Protein AF-A0A1Z4V475-F1 (afdb_monomer_lite)

Structure (mmCIF, N/CA/C/O backbone):
data_AF-A0A1Z4V475-F1
#
_entry.id   AF-A0A1Z4V475-F1
#
loop_
_atom_site.group_PDB
_atom_site.id
_atom_site.type_symbol
_atom_site.label_atom_id
_atom_site.label_alt_id
_atom_site.label_comp_id
_atom_site.label_asym_id
_atom_site.label_entity_id
_atom_site.label_seq_id
_atom_site.pdbx_PDB_ins_code
_atom_site.Cartn_x
_atom_site.Cartn_y
_atom_site.Cartn_z
_atom_site.occupancy
_atom_site.B_iso_or_equiv
_atom_site.auth_seq_id
_atom_site.auth_comp_id
_atom_site.auth_as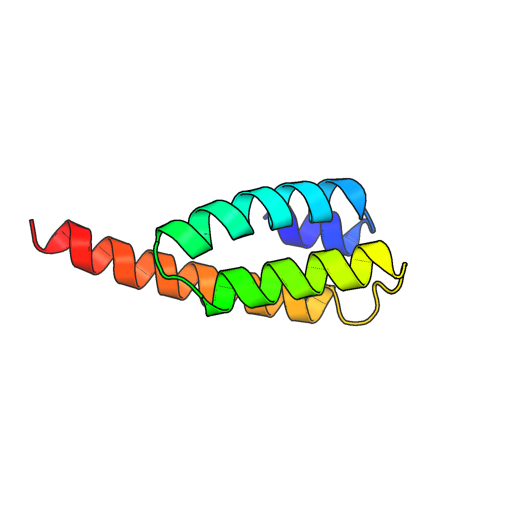ym_id
_atom_site.auth_atom_id
_atom_site.pdbx_PDB_model_num
ATOM 1 N N . MET A 1 1 ? 3.233 13.087 3.119 1.00 51.28 1 MET A N 1
ATOM 2 C CA . MET A 1 1 ? 4.052 13.804 2.109 1.00 51.28 1 MET A CA 1
ATOM 3 C C . MET A 1 1 ? 5.251 12.992 1.589 1.00 51.28 1 MET A C 1
ATOM 5 O O . MET A 1 1 ? 5.610 13.188 0.442 1.00 51.28 1 MET A O 1
ATOM 9 N N . GLN A 1 2 ? 5.828 12.040 2.345 1.00 57.00 2 GLN A N 1
ATOM 10 C CA . GLN A 1 2 ? 6.969 11.213 1.885 1.00 57.00 2 GLN A CA 1
ATOM 11 C C . GLN A 1 2 ? 6.693 10.341 0.642 1.00 57.00 2 GLN A C 1
ATOM 13 O O . GLN A 1 2 ? 7.598 10.131 -0.156 1.00 57.00 2 GLN A O 1
ATOM 18 N N . PHE A 1 3 ? 5.454 9.876 0.438 1.00 58.31 3 PHE A N 1
ATOM 19 C CA . PHE A 1 3 ? 5.123 8.942 -0.648 1.00 58.31 3 PHE A CA 1
ATOM 20 C C . PHE A 1 3 ? 5.165 9.569 -2.051 1.00 58.31 3 PHE A C 1
ATOM 22 O O . PHE A 1 3 ? 5.717 8.985 -2.980 1.00 58.31 3 PHE A O 1
ATOM 29 N N . ILE A 1 4 ? 4.678 10.808 -2.177 1.00 59.25 4 ILE A N 1
ATOM 30 C CA . ILE A 1 4 ? 4.796 11.603 -3.408 1.00 59.25 4 ILE A CA 1
ATOM 31 C C . ILE A 1 4 ? 6.261 11.978 -3.649 1.00 59.25 4 ILE A C 1
ATOM 33 O O . ILE A 1 4 ? 6.731 11.902 -4.777 1.00 59.25 4 ILE A O 1
ATOM 37 N N . THR A 1 5 ? 7.013 12.324 -2.599 1.00 59.31 5 THR A N 1
ATOM 38 C CA . THR A 1 5 ? 8.437 12.662 -2.727 1.00 59.31 5 THR A CA 1
ATOM 39 C C . THR A 1 5 ? 9.257 11.487 -3.261 1.00 59.31 5 THR A C 1
ATOM 41 O O . THR A 1 5 ? 10.041 11.683 -4.184 1.00 59.31 5 THR A O 1
ATOM 44 N N . SER A 1 6 ? 9.043 10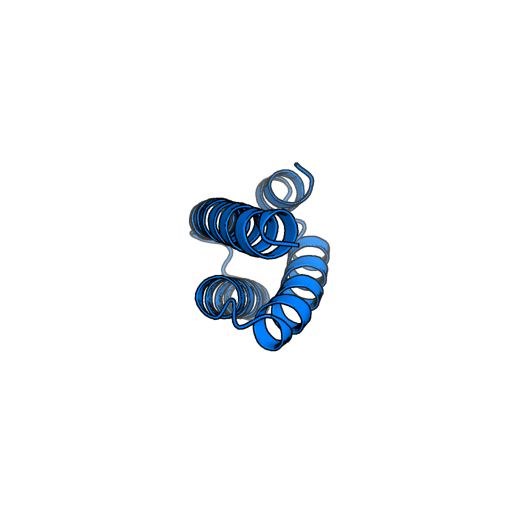.265 -2.764 1.00 58.47 6 SER A N 1
ATOM 45 C CA . SER A 1 6 ? 9.744 9.076 -3.273 1.00 58.47 6 SER A CA 1
ATOM 46 C C . SER A 1 6 ? 9.356 8.728 -4.716 1.00 58.47 6 SER A C 1
ATOM 48 O O . SER A 1 6 ? 10.227 8.360 -5.502 1.00 58.47 6 SER A O 1
ATOM 50 N N . ALA A 1 7 ? 8.091 8.927 -5.102 1.00 59.38 7 ALA A N 1
ATOM 51 C CA . ALA A 1 7 ? 7.648 8.765 -6.490 1.00 59.38 7 ALA A CA 1
ATOM 52 C C . ALA A 1 7 ? 8.259 9.800 -7.442 1.00 59.38 7 ALA A C 1
ATOM 54 O O . ALA A 1 7 ? 8.727 9.447 -8.525 1.00 59.38 7 ALA A O 1
ATOM 55 N N . SER A 1 8 ? 8.336 11.057 -7.011 1.00 58.09 8 SER A N 1
ATOM 56 C CA . SER A 1 8 ? 8.948 12.147 -7.774 1.00 58.09 8 SER A CA 1
ATOM 57 C C . SER A 1 8 ? 10.470 12.021 -7.877 1.00 58.09 8 SER A C 1
ATOM 59 O O . SER A 1 8 ? 11.050 12.408 -8.887 1.00 58.09 8 SER A O 1
ATOM 61 N N . GLN A 1 9 ? 11.129 11.451 -6.864 1.00 63.09 9 GLN A N 1
ATOM 62 C CA . GLN A 1 9 ? 12.583 11.251 -6.844 1.00 63.09 9 GLN A CA 1
ATOM 63 C C . GLN A 1 9 ? 13.037 9.941 -7.510 1.00 63.09 9 GLN A C 1
ATOM 65 O O . GLN A 1 9 ? 14.231 9.655 -7.521 1.00 63.09 9 GLN A O 1
ATOM 70 N N . ARG A 1 10 ? 12.113 9.151 -8.085 1.00 57.72 10 ARG A N 1
ATOM 71 C CA . ARG A 1 10 ? 12.384 7.791 -8.597 1.00 57.72 10 ARG A CA 1
ATOM 72 C C . ARG A 1 10 ? 13.043 6.884 -7.550 1.00 57.72 10 ARG A C 1
ATOM 74 O O . ARG A 1 10 ? 13.771 5.956 -7.903 1.00 57.72 10 ARG A O 1
ATOM 81 N N . ASP A 1 11 ? 12.759 7.118 -6.270 1.00 67.88 11 ASP A N 1
ATOM 82 C CA . ASP A 1 11 ? 13.228 6.276 -5.173 1.00 67.88 11 ASP A CA 1
ATOM 83 C C . ASP A 1 11 ? 12.334 5.037 -5.077 1.00 67.88 11 ASP A C 1
ATOM 85 O O . ASP A 1 11 ? 11.444 4.891 -4.232 1.00 67.88 11 ASP A O 1
ATOM 89 N N . ALA A 1 12 ? 12.539 4.166 -6.060 1.00 64.94 12 ALA A N 1
ATOM 90 C CA . ALA A 1 12 ? 11.799 2.939 -6.268 1.00 64.94 12 ALA A CA 1
ATOM 91 C C . ALA A 1 12 ? 11.883 2.012 -5.043 1.00 64.94 12 ALA A C 1
ATOM 93 O O . ALA A 1 12 ? 10.916 1.316 -4.726 1.00 64.94 12 ALA A O 1
ATOM 94 N N . ASP A 1 13 ? 13.016 2.006 -4.335 1.00 67.94 13 ASP A N 1
ATOM 95 C CA . ASP A 1 13 ? 13.214 1.154 -3.164 1.00 67.94 13 ASP A CA 1
ATOM 96 C C . ASP A 1 13 ? 12.390 1.639 -1.966 1.00 67.94 13 ASP A C 1
ATOM 98 O O . ASP A 1 13 ? 11.653 0.845 -1.370 1.00 67.94 13 ASP A O 1
ATOM 102 N N . ASN A 1 14 ? 12.420 2.945 -1.677 1.00 70.56 14 ASN A N 1
ATOM 103 C CA . ASN A 1 14 ? 11.629 3.525 -0.597 1.00 70.56 14 ASN A CA 1
ATOM 104 C C . ASN A 1 14 ? 10.120 3.463 -0.890 1.00 70.56 14 ASN A C 1
ATOM 106 O O . ASN A 1 14 ? 9.332 3.105 -0.012 1.00 70.56 14 ASN A O 1
ATOM 110 N N . MET A 1 15 ? 9.713 3.704 -2.144 1.00 70.25 15 MET A N 1
ATOM 111 C CA . MET A 1 15 ? 8.327 3.485 -2.578 1.00 70.25 15 MET A CA 1
ATOM 112 C C . MET A 1 15 ? 7.870 2.047 -2.332 1.00 70.25 15 MET A C 1
ATOM 114 O O . MET A 1 15 ? 6.790 1.829 -1.786 1.00 70.25 15 MET A O 1
ATOM 118 N N . GLY A 1 16 ? 8.689 1.068 -2.728 1.00 70.81 16 GLY A N 1
ATOM 119 C CA . GLY A 1 16 ? 8.362 -0.348 -2.580 1.00 70.81 16 GLY A CA 1
ATOM 120 C C . GLY A 1 16 ? 8.210 -0.764 -1.119 1.00 70.81 16 GLY A C 1
ATOM 121 O O . GLY A 1 16 ? 7.246 -1.440 -0.778 1.00 70.81 16 GLY A O 1
ATOM 122 N N . LYS A 1 17 ? 9.115 -0.323 -0.238 1.00 75.19 17 LYS A N 1
ATOM 123 C CA . LYS A 1 17 ? 9.061 -0.647 1.199 1.00 75.19 17 LYS A CA 1
ATOM 124 C C . LYS A 1 17 ? 7.810 -0.099 1.877 1.00 75.19 17 LYS A C 1
ATOM 126 O O . LYS A 1 17 ? 7.136 -0.817 2.612 1.00 75.19 17 LYS A O 1
ATOM 131 N N . THR A 1 18 ? 7.470 1.158 1.624 1.00 77.75 18 THR A N 1
ATOM 132 C CA . THR A 1 18 ? 6.270 1.746 2.221 1.00 77.75 18 THR A CA 1
ATOM 133 C C . THR A 1 18 ? 4.991 1.179 1.593 1.00 77.75 18 THR A C 1
ATOM 135 O O . THR A 1 18 ? 4.047 0.926 2.338 1.00 77.75 18 THR A O 1
ATOM 138 N N . ALA A 1 19 ? 4.962 0.882 0.284 1.00 75.56 19 ALA A N 1
ATOM 139 C CA . ALA A 1 19 ? 3.843 0.158 -0.336 1.00 75.56 19 ALA A CA 1
ATOM 140 C C . ALA A 1 19 ? 3.649 -1.225 0.306 1.00 75.56 19 ALA A C 1
ATOM 142 O O . ALA A 1 19 ? 2.529 -1.606 0.628 1.00 75.56 19 ALA A O 1
ATOM 143 N N . HIS A 1 20 ? 4.740 -1.949 0.563 1.00 76.38 20 HIS A N 1
ATOM 144 C CA . HIS A 1 20 ? 4.707 -3.260 1.204 1.00 76.38 20 HIS A CA 1
ATOM 145 C C . HIS A 1 20 ? 4.131 -3.211 2.627 1.00 76.38 20 HIS A C 1
ATOM 147 O O . HIS A 1 20 ? 3.237 -3.985 2.972 1.00 76.38 20 HIS A O 1
ATOM 153 N N . ASN A 1 21 ? 4.602 -2.268 3.447 1.00 79.69 21 ASN A N 1
ATOM 154 C CA . ASN A 1 21 ? 4.108 -2.091 4.815 1.00 79.69 21 ASN A CA 1
ATOM 155 C C . ASN A 1 21 ? 2.625 -1.692 4.841 1.00 79.69 21 ASN A C 1
ATOM 157 O O . ASN A 1 21 ? 1.851 -2.189 5.668 1.00 79.69 21 ASN A O 1
ATOM 161 N N . LEU A 1 22 ? 2.221 -0.819 3.914 1.00 77.44 22 LEU A N 1
ATOM 162 C CA . LEU A 1 22 ? 0.837 -0.384 3.793 1.00 77.44 22 LEU A CA 1
ATOM 163 C C . LEU A 1 22 ? -0.065 -1.539 3.335 1.00 77.44 22 LEU A C 1
ATOM 165 O O . LEU A 1 22 ? -1.113 -1.752 3.930 1.00 77.44 22 LEU A O 1
ATOM 169 N N . LYS A 1 23 ? 0.385 -2.367 2.384 1.00 81.38 23 LYS A N 1
ATOM 170 C CA . LYS A 1 23 ? -0.353 -3.533 1.871 1.00 81.38 23 LYS A CA 1
ATOM 171 C C . LYS A 1 23 ? -0.779 -4.516 2.964 1.00 81.38 23 LYS A C 1
ATOM 173 O O . LYS A 1 23 ? -1.933 -4.951 2.976 1.00 81.38 23 LYS A O 1
ATOM 178 N N . SER A 1 24 ? 0.140 -4.884 3.858 1.00 78.25 24 SER A N 1
ATOM 179 C CA . SER A 1 24 ? -0.147 -5.826 4.953 1.00 78.25 24 SER A CA 1
ATOM 180 C C . SER A 1 24 ? -1.115 -5.235 5.976 1.00 78.25 24 SER A C 1
ATOM 182 O O . SER A 1 24 ? -2.035 -5.916 6.437 1.00 78.25 24 SER A O 1
ATOM 184 N N . SER A 1 25 ? -0.946 -3.949 6.290 1.00 78.81 25 SER A N 1
ATOM 185 C CA . SER A 1 25 ? -1.844 -3.230 7.198 1.00 78.81 25 SER A CA 1
ATOM 186 C C . SER A 1 25 ? -3.252 -3.130 6.605 1.00 78.81 25 SER A C 1
ATOM 188 O O . SER A 1 25 ? -4.232 -3.482 7.255 1.00 78.81 25 SER A O 1
ATOM 190 N N . SER A 1 26 ? -3.357 -2.748 5.333 1.00 80.56 26 SER A N 1
ATOM 191 C CA . SER A 1 26 ? -4.627 -2.593 4.625 1.00 80.56 26 SER A CA 1
ATOM 192 C C . SER A 1 26 ? -5.385 -3.908 4.448 1.00 80.56 26 SER A C 1
ATOM 194 O O . SER A 1 26 ? -6.599 -3.922 4.632 1.00 80.56 26 SER A O 1
ATOM 196 N N . ALA A 1 27 ? -4.697 -5.024 4.180 1.00 81.12 27 ALA A N 1
ATOM 197 C CA . ALA A 1 27 ? -5.334 -6.344 4.135 1.00 81.12 27 ALA A CA 1
ATOM 198 C C . ALA A 1 27 ? -5.974 -6.720 5.480 1.00 81.12 27 ALA A C 1
ATOM 200 O O . ALA A 1 27 ? -7.101 -7.208 5.518 1.00 81.12 27 ALA A O 1
ATOM 201 N N . SER A 1 28 ? -5.270 -6.442 6.580 1.00 82.81 28 SER A N 1
ATOM 202 C CA . SER A 1 28 ? -5.740 -6.745 7.937 1.00 82.81 28 SER A CA 1
ATOM 203 C C . SER A 1 28 ? -6.954 -5.899 8.336 1.00 82.81 28 SER A C 1
ATOM 205 O O . SER A 1 28 ? -7.829 -6.378 9.050 1.00 82.81 28 SER A O 1
ATOM 207 N N . LEU A 1 29 ? -7.026 -4.653 7.856 1.00 82.94 29 LEU A N 1
ATOM 208 C CA . LEU A 1 29 ? -8.141 -3.734 8.106 1.00 82.94 29 LEU A CA 1
ATOM 209 C C . LEU A 1 29 ? -9.331 -3.910 7.144 1.00 82.94 29 LEU A C 1
ATOM 211 O O . LEU A 1 29 ? -10.351 -3.250 7.325 1.00 82.94 29 LEU A O 1
ATOM 215 N N . GLY A 1 30 ? -9.217 -4.750 6.110 1.00 87.12 30 GLY A N 1
ATOM 216 C CA . GLY A 1 30 ? -10.250 -4.879 5.074 1.00 87.12 30 GLY A CA 1
ATOM 217 C C . GLY A 1 30 ? -10.223 -3.779 4.000 1.00 87.12 30 GLY A C 1
ATOM 218 O O . GLY A 1 30 ? -11.120 -3.720 3.164 1.00 87.12 30 GLY A O 1
ATOM 219 N N . ALA A 1 31 ? -9.197 -2.922 3.982 1.00 89.81 31 ALA A N 1
ATOM 220 C CA . ALA A 1 31 ? -9.008 -1.851 3.002 1.00 89.81 31 ALA A CA 1
ATOM 221 C C . ALA A 1 31 ? -8.442 -2.394 1.674 1.00 89.81 31 ALA A C 1
ATOM 223 O O . ALA A 1 31 ? -7.280 -2.163 1.324 1.00 89.81 31 ALA A O 1
ATOM 224 N N . MET A 1 32 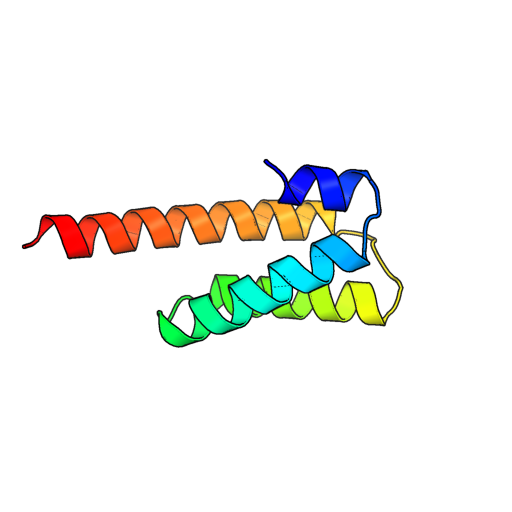? -9.258 -3.163 0.951 1.00 89.56 32 MET A N 1
ATOM 225 C CA . MET A 1 32 ? -8.821 -3.938 -0.218 1.00 89.56 32 MET A CA 1
ATOM 226 C C . MET A 1 32 ? -8.377 -3.072 -1.404 1.00 89.56 32 MET A C 1
ATOM 228 O O . MET A 1 32 ? -7.424 -3.437 -2.089 1.00 89.56 32 MET A O 1
ATOM 232 N N . ASP A 1 33 ? -8.968 -1.892 -1.599 1.00 88.12 33 ASP A N 1
ATOM 233 C CA . ASP A 1 33 ? -8.559 -0.983 -2.679 1.00 88.12 33 ASP A CA 1
ATOM 234 C C . ASP A 1 33 ? -7.145 -0.424 -2.445 1.00 88.12 33 ASP A C 1
ATOM 236 O O . ASP A 1 33 ? -6.301 -0.419 -3.344 1.00 88.12 33 ASP A O 1
ATOM 240 N N . VAL A 1 34 ? -6.823 -0.071 -1.194 1.00 86.94 34 VAL A N 1
ATOM 241 C CA . VAL A 1 34 ? -5.466 0.341 -0.790 1.00 86.94 34 VAL A CA 1
ATOM 242 C C . VAL A 1 34 ? -4.476 -0.815 -0.970 1.00 86.94 34 VAL A C 1
ATOM 244 O O . VAL A 1 34 ? -3.369 -0.615 -1.472 1.00 86.94 34 VAL A O 1
ATOM 247 N N . HIS A 1 35 ? -4.876 -2.041 -0.617 1.00 88.38 35 HIS A N 1
ATOM 248 C CA . HIS A 1 35 ? -4.061 -3.240 -0.830 1.00 88.38 35 HIS A CA 1
ATOM 249 C C . HIS A 1 35 ? -3.725 -3.452 -2.314 1.00 88.38 35 HIS A C 1
ATOM 251 O O . HIS A 1 35 ? -2.562 -3.683 -2.661 1.00 88.38 35 HIS A O 1
ATOM 257 N N . GLN A 1 36 ? -4.727 -3.346 -3.188 1.00 88.31 36 GLN A N 1
ATOM 258 C CA . GLN A 1 36 ? -4.579 -3.572 -4.623 1.00 88.31 36 GLN A CA 1
ATOM 259 C C . GLN A 1 36 ? -3.669 -2.522 -5.278 1.00 88.31 36 GLN A C 1
ATOM 261 O O . GLN A 1 36 ? -2.791 -2.871 -6.070 1.00 88.31 36 GLN A O 1
ATOM 266 N N . LEU A 1 37 ? -3.809 -1.250 -4.892 1.00 88.12 37 LEU A N 1
ATOM 267 C CA . LEU A 1 37 ? -2.959 -0.158 -5.379 1.00 88.12 37 LEU A CA 1
ATOM 268 C C . LEU A 1 37 ? -1.496 -0.320 -4.934 1.00 88.12 37 LEU A C 1
ATOM 270 O O . LEU A 1 37 ? -0.574 -0.088 -5.720 1.00 88.12 37 LEU A O 1
ATOM 274 N N . CYS A 1 38 ? -1.251 -0.783 -3.703 1.00 86.38 38 CYS A N 1
ATOM 275 C CA 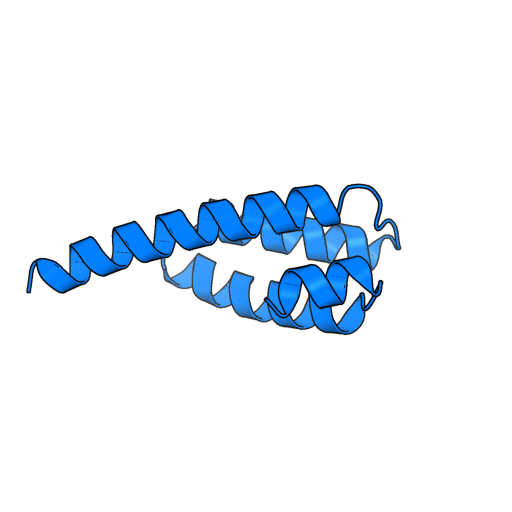. CYS A 1 38 ? 0.103 -1.113 -3.250 1.00 86.38 38 CYS A CA 1
ATOM 276 C C . CYS A 1 38 ? 0.720 -2.270 -4.046 1.00 86.38 38 CYS A C 1
ATOM 278 O O . CYS A 1 38 ? 1.896 -2.198 -4.410 1.00 86.38 38 CYS A O 1
ATOM 280 N N . LEU A 1 39 ? -0.062 -3.312 -4.345 1.00 87.56 39 LEU A N 1
ATOM 281 C CA . LEU A 1 39 ? 0.399 -4.442 -5.150 1.00 87.56 39 LEU A CA 1
ATOM 282 C C . LEU A 1 39 ? 0.796 -3.992 -6.563 1.00 87.56 39 LEU A C 1
ATOM 284 O O . LEU A 1 39 ? 1.841 -4.396 -7.074 1.00 87.56 39 LEU A O 1
ATOM 288 N N . GLU A 1 40 ? 0.001 -3.122 -7.183 1.00 88.94 40 GLU A N 1
ATOM 289 C CA . GLU A 1 40 ? 0.292 -2.606 -8.520 1.00 88.94 40 GLU A CA 1
ATOM 290 C C . GLU A 1 40 ? 1.564 -1.741 -8.549 1.00 88.94 40 GLU A C 1
ATOM 292 O O . GLU A 1 40 ? 2.387 -1.870 -9.462 1.00 88.94 40 GLU A O 1
ATOM 297 N N . LEU A 1 41 ? 1.793 -0.932 -7.510 1.00 84.00 41 LEU A N 1
ATOM 298 C CA . LEU A 1 41 ? 3.039 -0.179 -7.338 1.00 84.00 41 LEU A CA 1
ATOM 299 C C . LEU A 1 41 ? 4.259 -1.100 -7.154 1.00 84.00 41 LEU A C 1
ATOM 301 O O . LEU A 1 41 ? 5.307 -0.856 -7.760 1.00 84.00 41 LEU A O 1
ATOM 305 N N . GLU A 1 42 ? 4.137 -2.184 -6.378 1.00 83.88 42 GLU A N 1
ATOM 306 C CA . GLU A 1 42 ? 5.199 -3.193 -6.227 1.00 83.88 42 GLU A CA 1
ATOM 307 C C . GLU A 1 42 ? 5.515 -3.892 -7.562 1.00 83.88 42 GLU A C 1
ATOM 309 O O . GLU A 1 42 ? 6.688 -4.105 -7.893 1.00 83.88 42 GLU A O 1
ATOM 314 N N . LEU A 1 43 ? 4.490 -4.213 -8.358 1.00 85.94 43 LEU A N 1
ATOM 315 C CA . LEU A 1 43 ? 4.645 -4.832 -9.677 1.00 85.94 43 LEU A CA 1
ATOM 316 C C . LEU A 1 43 ? 5.308 -3.884 -10.681 1.00 85.94 43 LEU A C 1
ATOM 318 O O . LEU A 1 43 ? 6.233 -4.287 -11.389 1.00 85.94 43 LEU A O 1
ATOM 322 N N . LYS A 1 44 ? 4.904 -2.610 -10.71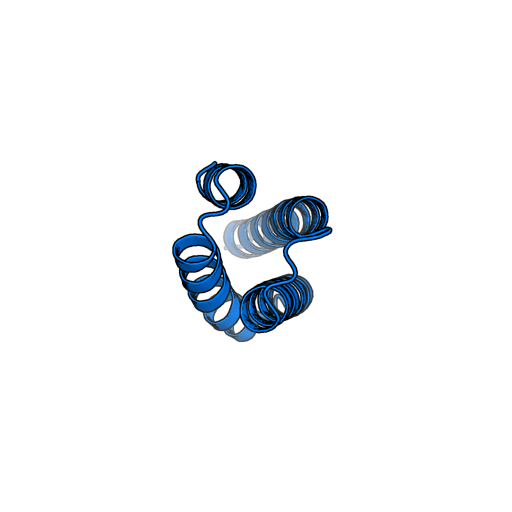1 1.00 82.31 44 LYS A N 1
ATOM 323 C CA . LYS A 1 44 ? 5.541 -1.577 -11.544 1.00 82.31 44 LYS A CA 1
ATOM 324 C C . LYS A 1 44 ? 7.010 -1.381 -11.196 1.00 82.31 44 LYS A C 1
ATOM 326 O O . LYS A 1 44 ? 7.851 -1.325 -12.096 1.00 82.31 44 LYS A O 1
ATOM 331 N N . ARG A 1 45 ? 7.337 -1.376 -9.899 1.00 79.75 45 ARG A N 1
ATOM 332 C CA . ARG A 1 45 ? 8.725 -1.376 -9.421 1.00 79.75 45 ARG A CA 1
ATOM 333 C C . ARG A 1 45 ? 9.490 -2.597 -9.929 1.00 79.75 45 ARG A C 1
ATOM 335 O O . ARG A 1 45 ? 10.571 -2.447 -10.490 1.00 79.75 45 ARG A O 1
ATOM 342 N N . LYS A 1 46 ? 8.932 -3.799 -9.744 1.00 81.06 46 LYS A N 1
ATOM 343 C CA . LYS A 1 46 ? 9.555 -5.070 -10.154 1.00 81.06 46 LYS A CA 1
ATOM 344 C C . LYS A 1 46 ? 9.837 -5.117 -11.657 1.00 81.06 46 LYS A C 1
ATOM 346 O O . LYS A 1 46 ? 10.872 -5.632 -12.063 1.00 81.06 46 LYS A O 1
ATOM 351 N N . ASN A 1 47 ? 8.946 -4.546 -12.461 1.00 83.88 47 ASN A N 1
ATOM 352 C CA . ASN A 1 47 ? 9.067 -4.495 -13.916 1.00 83.88 47 ASN A CA 1
ATOM 353 C C . ASN A 1 47 ? 9.914 -3.309 -14.422 1.00 83.88 47 ASN A C 1
ATOM 355 O O . ASN A 1 47 ? 9.950 -3.074 -15.627 1.00 83.88 47 ASN A O 1
ATOM 359 N N . ALA A 1 48 ? 10.546 -2.536 -13.526 1.00 78.81 48 ALA A N 1
ATOM 360 C CA . ALA A 1 48 ? 11.283 -1.305 -13.836 1.00 78.81 48 ALA A CA 1
ATOM 361 C C . ALA A 1 48 ? 10.479 -0.281 -14.671 1.00 78.81 48 ALA A C 1
ATOM 363 O O . ALA A 1 48 ? 11.049 0.574 -15.347 1.00 78.81 48 ALA A O 1
ATOM 364 N N . ASN A 1 49 ? 9.145 -0.346 -14.605 1.00 80.44 49 ASN A N 1
ATOM 365 C CA . ASN A 1 49 ? 8.239 0.516 -15.352 1.00 80.44 49 ASN A CA 1
ATOM 366 C C . ASN A 1 49 ? 7.517 1.463 -14.392 1.00 80.44 49 ASN A C 1
ATOM 368 O O . ASN A 1 49 ? 6.459 1.142 -13.852 1.00 80.44 49 ASN A O 1
ATOM 372 N N . LEU A 1 50 ? 8.099 2.645 -14.200 1.00 75.94 50 LEU A N 1
ATOM 373 C CA . LEU A 1 50 ? 7.562 3.686 -13.321 1.00 75.94 50 LEU A CA 1
ATOM 374 C C . LEU A 1 50 ? 6.549 4.614 -14.021 1.00 75.94 50 LEU A C 1
ATOM 376 O O . LEU A 1 50 ? 6.114 5.608 -13.435 1.00 75.94 50 LEU A O 1
ATOM 380 N N . ALA A 1 51 ? 6.168 4.320 -15.269 1.00 82.62 51 ALA A N 1
ATOM 381 C CA . ALA A 1 51 ? 5.145 5.087 -15.968 1.00 82.62 51 ALA A CA 1
ATOM 382 C C . ALA A 1 51 ? 3.788 4.934 -15.261 1.00 82.62 51 ALA A C 1
ATOM 384 O O . ALA A 1 51 ? 3.361 3.820 -14.935 1.00 82.62 51 ALA A O 1
ATOM 385 N N . GLY A 1 52 ? 3.117 6.059 -15.007 1.00 81.44 52 GLY A N 1
ATOM 386 C CA . GLY A 1 52 ? 1.844 6.099 -14.279 1.00 81.44 52 GLY A CA 1
ATOM 387 C C . GLY A 1 52 ? 1.958 5.858 -12.768 1.00 81.44 52 GLY A C 1
ATOM 388 O O . GLY A 1 52 ? 0.949 5.904 -12.073 1.00 81.44 52 GLY A O 1
ATOM 389 N N . SER A 1 53 ? 3.161 5.646 -12.215 1.00 82.00 53 SER A N 1
ATOM 390 C CA . SER A 1 53 ? 3.326 5.443 -10.766 1.00 82.00 53 SER A CA 1
ATOM 391 C C . SER A 1 53 ? 2.898 6.660 -9.944 1.00 82.00 53 SER A C 1
ATOM 393 O O . SER A 1 53 ? 2.443 6.498 -8.819 1.00 82.00 53 SER A O 1
ATOM 395 N N . LEU A 1 54 ? 3.010 7.874 -10.495 1.00 82.19 54 LEU A N 1
ATOM 396 C CA . LEU A 1 54 ? 2.528 9.091 -9.834 1.00 82.19 54 LEU A CA 1
ATOM 397 C C . LEU A 1 54 ? 0.999 9.121 -9.718 1.00 82.19 54 LEU A C 1
ATOM 399 O O . LEU A 1 54 ? 0.484 9.475 -8.661 1.00 82.19 54 LEU A O 1
ATOM 403 N N . GLU A 1 55 ? 0.282 8.707 -10.764 1.00 86.50 55 GLU A N 1
ATOM 404 C CA . GLU A 1 55 ? -1.182 8.628 -10.736 1.00 86.50 55 GLU A CA 1
ATOM 405 C C . GLU A 1 55 ? -1.650 7.575 -9.734 1.00 86.50 55 GLU A C 1
ATOM 407 O O . GLU A 1 55 ? -2.518 7.855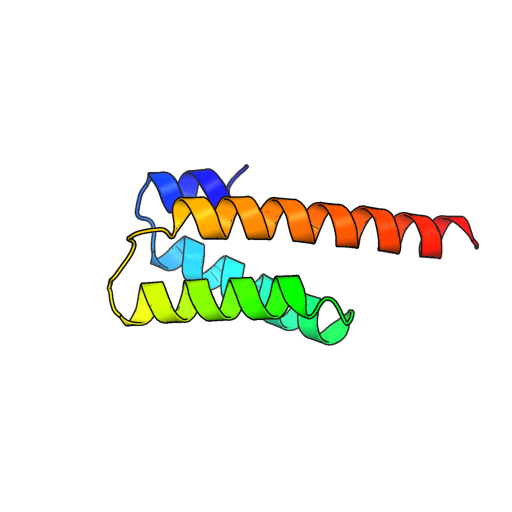 -8.911 1.00 86.50 55 GLU A O 1
ATOM 412 N N . LEU A 1 56 ? -0.994 6.412 -9.710 1.00 86.00 56 LEU A N 1
ATOM 413 C CA . LEU A 1 56 ? -1.287 5.362 -8.734 1.00 86.00 56 LEU A CA 1
ATOM 414 C C . LEU A 1 56 ? -1.002 5.781 -7.297 1.00 86.00 56 LEU A C 1
ATOM 416 O O . LEU A 1 56 ? -1.777 5.471 -6.398 1.00 86.00 56 LEU A O 1
ATOM 420 N N . VAL A 1 57 ? 0.088 6.514 -7.063 1.00 84.50 57 VAL A N 1
ATOM 421 C CA . VAL A 1 57 ? 0.367 7.087 -5.741 1.00 84.50 57 VAL A CA 1
ATOM 422 C C . VAL A 1 57 ? -0.706 8.104 -5.357 1.00 84.50 57 VAL A C 1
ATOM 424 O O . VAL A 1 57 ? -1.126 8.128 -4.202 1.00 84.50 57 VAL A O 1
ATOM 427 N N . SER A 1 58 ? -1.191 8.911 -6.303 1.00 86.06 58 SER A N 1
ATOM 428 C CA . SER A 1 58 ? -2.292 9.845 -6.050 1.00 86.06 58 SER A CA 1
ATOM 429 C C . SER A 1 58 ? -3.591 9.119 -5.693 1.00 86.06 58 SER A C 1
ATOM 431 O O . SER A 1 58 ? -4.257 9.499 -4.730 1.00 86.06 58 SER A O 1
ATOM 433 N N . GLN A 1 59 ? -3.932 8.055 -6.423 1.00 88.38 59 GLN A N 1
ATOM 434 C CA . GLN A 1 59 ? -5.093 7.213 -6.127 1.00 88.38 59 GLN A CA 1
ATOM 435 C C . GLN A 1 59 ? -4.966 6.544 -4.758 1.00 88.38 59 GLN A C 1
ATOM 437 O O . GLN A 1 59 ? -5.890 6.605 -3.954 1.00 88.38 59 GLN A O 1
ATOM 442 N N . LEU A 1 60 ? -3.791 5.998 -4.440 1.00 87.19 60 LEU A N 1
ATOM 443 C CA . LEU A 1 60 ? -3.520 5.373 -3.148 1.00 87.19 60 LEU A CA 1
ATOM 444 C C . LEU A 1 60 ? -3.731 6.343 -1.981 1.00 87.19 60 LEU A C 1
ATOM 446 O O . LEU A 1 60 ? -4.288 5.959 -0.957 1.00 87.19 60 LEU A O 1
ATOM 450 N N . ILE A 1 61 ? -3.295 7.595 -2.127 1.00 87.12 61 ILE A N 1
ATOM 451 C CA . ILE A 1 61 ? -3.486 8.625 -1.098 1.00 87.12 61 ILE A CA 1
ATOM 452 C C . ILE A 1 61 ? -4.973 8.937 -0.912 1.00 87.12 61 ILE A C 1
ATOM 454 O O . ILE A 1 61 ? -5.417 9.091 0.226 1.00 87.12 61 ILE A O 1
ATOM 458 N N . ASN A 1 62 ? -5.740 9.007 -2.002 1.00 89.56 62 ASN A N 1
ATOM 459 C CA . ASN A 1 62 ? -7.181 9.224 -1.930 1.00 89.56 62 ASN A CA 1
ATOM 460 C C . ASN A 1 62 ? -7.889 8.075 -1.199 1.00 89.56 62 ASN A C 1
ATOM 462 O O . ASN A 1 62 ? -8.641 8.325 -0.258 1.00 89.56 62 ASN A O 1
ATOM 466 N N . GLU A 1 63 ? -7.597 6.828 -1.572 1.00 90.06 63 GLU A N 1
ATOM 467 C CA . GLU A 1 63 ? -8.204 5.651 -0.939 1.00 90.06 63 GLU A CA 1
ATOM 468 C C . GLU A 1 63 ? -7.807 5.523 0.532 1.00 90.06 63 GLU A C 1
ATOM 470 O O . GLU A 1 63 ? -8.643 5.247 1.393 1.00 90.06 63 GLU A O 1
ATOM 475 N N . TYR A 1 64 ? -6.548 5.814 0.863 1.00 86.69 64 TYR A N 1
ATOM 476 C CA . TYR A 1 64 ? -6.103 5.847 2.252 1.00 86.69 64 TYR A CA 1
ATOM 477 C C . TYR A 1 64 ? -6.868 6.893 3.077 1.00 86.69 64 TYR A C 1
ATOM 479 O O . TYR A 1 64 ? -7.294 6.602 4.195 1.00 86.69 64 TYR A O 1
ATOM 487 N N . ALA A 1 65 ? -7.119 8.082 2.519 1.00 88.81 65 ALA A N 1
ATOM 488 C CA . ALA A 1 65 ? -7.909 9.107 3.196 1.00 88.81 65 ALA A CA 1
ATOM 489 C C . ALA A 1 65 ? -9.358 8.648 3.454 1.00 88.81 65 ALA A C 1
ATOM 491 O O . ALA A 1 65 ? -9.907 8.931 4.522 1.00 88.81 65 ALA A O 1
ATOM 492 N N . GLN A 1 66 ? -9.971 7.899 2.528 1.00 89.25 66 GLN A N 1
ATOM 493 C CA . GLN A 1 66 ? -11.301 7.310 2.746 1.00 89.25 66 GLN A CA 1
ATOM 494 C C . GLN A 1 66 ? -11.290 6.281 3.880 1.00 89.25 66 GLN A C 1
ATOM 496 O O . GLN A 1 66 ? -12.180 6.295 4.736 1.00 89.25 66 GLN A O 1
ATOM 501 N N . VAL A 1 67 ? -10.255 5.440 3.942 1.00 88.19 67 VAL A N 1
ATOM 502 C CA . VAL A 1 67 ? -10.059 4.470 5.029 1.00 88.19 67 VAL A CA 1
ATOM 503 C C . VAL A 1 67 ? -9.901 5.177 6.376 1.00 88.19 67 VAL A C 1
ATOM 505 O O . VAL A 1 67 ? -10.546 4.784 7.347 1.00 88.19 67 VAL A O 1
ATOM 508 N N . GLU A 1 68 ? -9.124 6.262 6.449 1.00 88.00 68 GLU A N 1
ATOM 509 C CA . GLU A 1 68 ? -9.004 7.069 7.670 1.00 88.00 68 GLU A CA 1
ATOM 510 C C . GLU A 1 68 ? -10.347 7.658 8.119 1.00 88.00 68 GLU A C 1
ATOM 512 O O . GLU A 1 68 ? -10.654 7.660 9.313 1.00 88.00 68 GLU A O 1
ATOM 517 N N . ILE A 1 69 ? -11.159 8.161 7.184 1.00 88.81 69 ILE A N 1
ATOM 518 C CA . ILE A 1 69 ? -12.495 8.692 7.485 1.00 88.81 69 ILE A CA 1
ATOM 519 C C . ILE A 1 69 ? -13.399 7.580 8.026 1.00 88.81 69 ILE A C 1
ATOM 521 O O . ILE A 1 69 ? -14.094 7.786 9.024 1.00 88.81 69 ILE A O 1
ATOM 525 N N . ALA A 1 70 ? -13.389 6.403 7.397 1.00 88.25 70 ALA A N 1
ATOM 526 C CA . ALA A 1 70 ? -14.171 5.253 7.838 1.00 88.25 70 ALA A CA 1
ATOM 527 C C . ALA A 1 70 ? -13.751 4.782 9.242 1.00 88.25 70 ALA A C 1
ATOM 529 O O . ALA A 1 70 ? -14.604 4.606 10.111 1.00 88.25 70 ALA A O 1
ATOM 530 N N . LEU A 1 71 ? -12.446 4.670 9.502 1.00 84.50 71 LEU A N 1
ATOM 531 C CA . LEU A 1 71 ? -11.901 4.305 10.814 1.00 84.50 71 LEU A CA 1
ATOM 532 C C . LEU A 1 71 ? -12.274 5.315 11.897 1.00 84.50 71 LEU A C 1
ATOM 534 O O . LEU A 1 71 ? -12.711 4.925 12.977 1.00 84.50 71 LEU A O 1
ATOM 538 N N . LYS A 1 72 ? -12.157 6.616 11.610 1.00 88.06 72 LYS A N 1
ATOM 539 C CA . LYS A 1 72 ? -12.565 7.670 12.551 1.00 88.06 72 LYS A CA 1
ATOM 540 C C . LYS A 1 72 ? -14.042 7.559 12.909 1.00 88.06 72 LYS A C 1
ATOM 542 O O . LYS A 1 72 ? -14.377 7.727 14.074 1.00 88.06 72 LYS A O 1
ATOM 547 N N . LYS A 1 73 ? -14.911 7.221 11.951 1.00 87.25 73 LYS A N 1
ATOM 548 C CA . LYS A 1 73 ? -16.333 6.970 12.231 1.00 87.25 73 LYS A CA 1
ATOM 549 C C . LYS A 1 73 ? -16.531 5.768 13.153 1.00 87.25 73 LYS A C 1
ATOM 551 O O . LYS A 1 73 ? -17.322 5.870 14.076 1.00 87.25 73 LYS A O 1
ATOM 556 N N . VAL A 1 74 ? -15.802 4.667 12.954 1.00 84.81 74 VAL A N 1
ATOM 557 C CA . VAL A 1 74 ? -15.871 3.499 13.856 1.00 84.81 74 VAL A CA 1
ATOM 558 C C . VAL A 1 74 ? -15.438 3.872 15.279 1.00 84.81 74 VAL A C 1
ATOM 560 O O . VAL A 1 74 ? -16.107 3.510 16.240 1.00 84.81 74 VAL A O 1
ATOM 563 N N . LEU A 1 75 ? -14.358 4.644 15.416 1.00 82.50 75 LEU A N 1
ATOM 564 C CA . LEU A 1 75 ? -13.808 5.053 16.715 1.00 82.50 75 LEU A CA 1
ATOM 565 C C . LEU A 1 75 ? -14.637 6.136 17.426 1.00 82.50 75 LEU A C 1
ATOM 567 O O . LEU A 1 75 ? -14.616 6.210 18.647 1.00 82.50 75 LEU A O 1
ATOM 571 N N . GLN A 1 76 ? -15.363 6.981 16.688 1.00 72.38 76 GLN A N 1
ATOM 572 C CA . GLN A 1 76 ? -16.272 7.987 17.259 1.00 72.38 76 GLN A CA 1
ATOM 573 C C . GLN A 1 76 ? -17.604 7.401 17.745 1.00 72.38 76 GLN A C 1
ATOM 575 O O . GLN A 1 76 ? -18.364 8.096 18.411 1.00 72.38 76 GLN A O 1
ATOM 580 N N . VAL A 1 77 ? -17.892 6.140 17.417 1.00 56.22 77 VAL A N 1
ATOM 581 C CA . VAL A 1 77 ? -19.090 5.410 17.865 1.00 56.22 77 VAL A CA 1
ATOM 582 C C . VAL A 1 77 ? -18.786 4.585 19.135 1.00 56.22 77 VAL A C 1
ATOM 584 O O . VAL A 1 77 ? -19.467 3.609 19.428 1.00 56.22 77 VAL A O 1
ATOM 587 N N . SER A 1 78 ? -17.757 4.970 19.903 1.00 46.25 78 SER A N 1
ATOM 588 C CA . SER A 1 78 ? -17.391 4.357 21.195 1.00 46.25 78 SER A CA 1
ATOM 589 C C . SER A 1 78 ? -17.839 5.208 22.377 1.00 46.25 78 SER A C 1
ATOM 591 O O . SER A 1 78 ? -17.519 6.417 22.370 1.00 46.25 78 SER A O 1
#

pLDDT: mean 78.73, std 10.96, range [46.25, 90.06]

Sequence (78 aa):
MQFITSASQRDADNMGKTAHNLKSSSASLGAMDVHQLCLELELKRKNANLAGSLELVSQLINEYAQVEIALKKVLQVS

Organism: NCBI:txid1973481

Secondary structure (DSSP, 8-state):
-HHHHHHHTT-HHHHHHHHHHHHHHHHHHT-HHHHHHHHHHHHHHHTT--TTHHHHHHHHHHHHHHHHHHHHHHHHT-

Radius of gyration: 13.04 Å; chains: 1; bounding box: 32×20×37 Å

Foldseek 3Di:
DVLLVCLVVVVLVVNLVVLVVQLVVCVVLVLVVLNVLSVVSNVCSVVVNSVCVNVSSVVSVVSVVVVVVVVVVVVVVD

InterPro domains:
  IPR008207 Signal transduction histidine kinase, phosphotransfer (Hpt) domain [PF01627] (8-68)
  IPR008207 Signal transduction histidine kinase, phosphotransfer (Hpt) domain [PS50894] (1-78)
  IPR036641 HPT domain superfamily [G3DSA:1.20.120.160] (1-78)
  IPR036641 HPT domain superfamily [SSF47226] (7-76)